Protein AF-A0A924INZ5-F1 (afdb_monomer_lite)

Structure (mmCIF, N/CA/C/O backbone):
data_AF-A0A924INZ5-F1
#
_entry.id   AF-A0A924INZ5-F1
#
loop_
_atom_site.group_PDB
_atom_site.id
_atom_site.type_symbol
_atom_site.label_atom_id
_atom_site.label_alt_id
_atom_site.label_comp_id
_atom_site.label_asym_id
_atom_site.label_entity_id
_atom_site.label_seq_id
_atom_site.pdbx_PDB_ins_code
_atom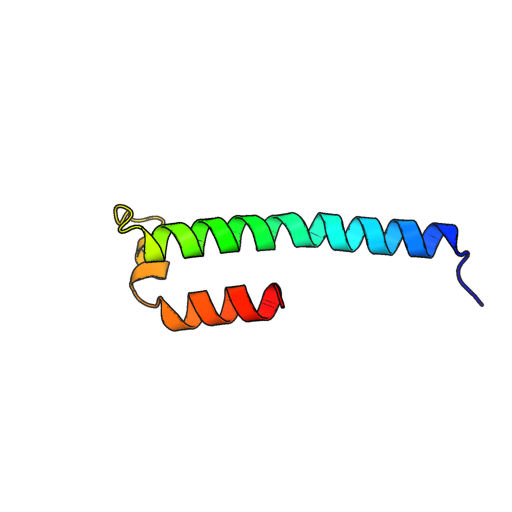_site.Cartn_x
_atom_site.Cartn_y
_atom_site.Cartn_z
_atom_site.occupancy
_atom_site.B_iso_or_equiv
_atom_site.auth_seq_id
_atom_site.auth_comp_id
_atom_site.auth_asym_id
_atom_site.auth_atom_id
_atom_site.pdbx_PDB_model_num
ATOM 1 N N . MET A 1 1 ? 10.104 1.959 -36.205 1.00 58.06 1 MET A N 1
ATOM 2 C CA . MET A 1 1 ? 11.298 2.550 -35.554 1.00 58.06 1 MET A CA 1
ATOM 3 C C . MET A 1 1 ? 11.511 1.822 -34.225 1.00 58.06 1 MET A C 1
ATOM 5 O O . MET A 1 1 ? 10.583 1.811 -33.429 1.00 58.06 1 MET A O 1
ATOM 9 N N . LYS A 1 2 ? 12.640 1.125 -34.001 1.00 56.62 2 LYS A N 1
ATOM 10 C CA . LYS A 1 2 ? 12.928 0.460 -32.709 1.00 56.62 2 LYS A CA 1
ATOM 11 C C . LYS A 1 2 ? 13.454 1.503 -31.721 1.00 56.62 2 LYS A C 1
ATOM 13 O O . LYS A 1 2 ? 14.416 2.195 -32.040 1.00 56.62 2 LYS A O 1
ATOM 18 N N . ALA A 1 3 ? 12.845 1.611 -30.543 1.00 61.16 3 ALA A N 1
ATOM 19 C CA . ALA A 1 3 ? 13.388 2.443 -29.473 1.00 61.16 3 ALA A CA 1
ATOM 20 C C . ALA A 1 3 ? 14.778 1.919 -29.050 1.00 61.16 3 ALA A C 1
ATOM 22 O O . ALA A 1 3 ? 14.983 0.700 -29.015 1.00 61.16 3 ALA A O 1
ATOM 23 N N . PRO A 1 4 ? 15.741 2.798 -28.722 1.00 67.62 4 PRO A N 1
ATOM 24 C CA . PRO A 1 4 ? 17.054 2.366 -28.263 1.00 67.62 4 PRO A CA 1
ATOM 25 C C . PRO A 1 4 ? 16.925 1.616 -26.931 1.00 67.62 4 PRO A C 1
ATOM 27 O O . PRO A 1 4 ? 16.215 2.054 -26.023 1.00 67.62 4 PRO A O 1
ATOM 30 N N . ALA A 1 5 ? 17.652 0.504 -26.787 1.00 74.69 5 ALA A N 1
ATOM 31 C CA . ALA A 1 5 ? 17.572 -0.386 -25.621 1.00 74.69 5 ALA A CA 1
ATOM 32 C C . ALA A 1 5 ? 17.791 0.335 -24.272 1.00 74.69 5 ALA A C 1
ATOM 34 O O . ALA A 1 5 ? 17.259 -0.085 -23.246 1.00 74.69 5 ALA A O 1
ATOM 35 N N . LYS A 1 6 ? 18.535 1.450 -24.268 1.00 78.38 6 LYS A N 1
ATOM 36 C CA . LYS A 1 6 ? 18.753 2.299 -23.089 1.00 78.38 6 LYS A CA 1
ATOM 37 C C . LYS A 1 6 ? 17.473 3.005 -22.621 1.00 78.38 6 LYS A C 1
ATOM 39 O O . LYS A 1 6 ? 17.180 2.974 -21.430 1.00 78.38 6 LYS A O 1
ATOM 44 N N . SER A 1 7 ? 16.699 3.594 -23.535 1.00 86.25 7 SER A N 1
ATOM 45 C CA . SER A 1 7 ? 15.448 4.285 -23.184 1.00 86.25 7 SER A CA 1
ATOM 46 C C . SER A 1 7 ? 14.391 3.310 -22.675 1.00 86.25 7 SER A C 1
ATOM 48 O O . SER A 1 7 ? 13.685 3.628 -21.725 1.00 86.25 7 SER A O 1
ATOM 50 N N . ALA A 1 8 ? 14.343 2.095 -23.235 1.00 89.88 8 ALA A N 1
ATOM 51 C CA . ALA A 1 8 ? 13.458 1.041 -22.742 1.00 89.88 8 ALA A CA 1
ATOM 52 C C . ALA A 1 8 ? 13.765 0.675 -21.279 1.00 89.88 8 ALA A C 1
ATOM 54 O O . ALA A 1 8 ? 12.855 0.595 -20.460 1.00 89.88 8 ALA A O 1
ATOM 55 N N . ARG A 1 9 ? 15.049 0.526 -20.921 1.00 92.56 9 ARG A N 1
ATOM 56 C CA . ARG A 1 9 ? 15.466 0.229 -19.538 1.00 92.56 9 ARG A CA 1
ATOM 57 C C . ARG A 1 9 ? 15.128 1.352 -18.561 1.00 92.56 9 ARG A C 1
ATOM 59 O O . ARG A 1 9 ? 14.670 1.066 -17.462 1.00 92.56 9 ARG A O 1
ATOM 66 N N . ILE A 1 10 ? 15.340 2.610 -18.954 1.00 95.62 10 ILE A N 1
ATOM 67 C CA . ILE A 1 10 ? 15.008 3.768 -18.108 1.00 95.62 10 ILE A CA 1
ATOM 68 C C . ILE A 1 10 ? 13.499 3.842 -17.880 1.00 95.62 10 ILE A C 1
ATOM 70 O O . ILE A 1 10 ? 13.069 4.038 -16.751 1.00 95.62 10 ILE A O 1
ATOM 74 N N . MET A 1 11 ? 12.699 3.639 -18.928 1.00 95.31 11 MET A N 1
ATOM 75 C CA . MET A 1 11 ? 11.242 3.643 -18.820 1.00 95.31 11 MET A CA 1
ATOM 76 C C . MET A 1 11 ? 10.747 2.528 -17.893 1.00 95.31 11 MET A C 1
ATOM 78 O O . MET A 1 11 ? 9.984 2.804 -16.976 1.00 95.31 11 MET A O 1
ATOM 82 N N . LEU A 1 12 ? 11.235 1.298 -18.071 1.00 95.56 12 LEU A N 1
ATOM 83 C CA . LEU A 1 12 ? 10.935 0.179 -17.172 1.00 95.56 12 LEU A CA 1
ATOM 84 C C . LEU A 1 12 ? 11.317 0.497 -15.722 1.00 95.56 12 LEU A C 1
ATOM 86 O O . LEU A 1 12 ? 10.494 0.336 -14.827 1.00 95.56 12 LEU A O 1
ATOM 90 N N . GLY A 1 13 ? 12.531 1.003 -15.489 1.00 96.06 13 GLY A N 1
ATOM 91 C CA . GLY A 1 13 ? 12.973 1.402 -14.152 1.00 96.06 13 GLY A CA 1
ATOM 92 C C . GLY A 1 13 ? 12.098 2.497 -13.538 1.00 96.06 13 GLY A C 1
ATOM 93 O O . GLY A 1 13 ? 11.734 2.404 -12.371 1.00 96.06 13 GLY A O 1
ATOM 94 N N . ALA A 1 14 ?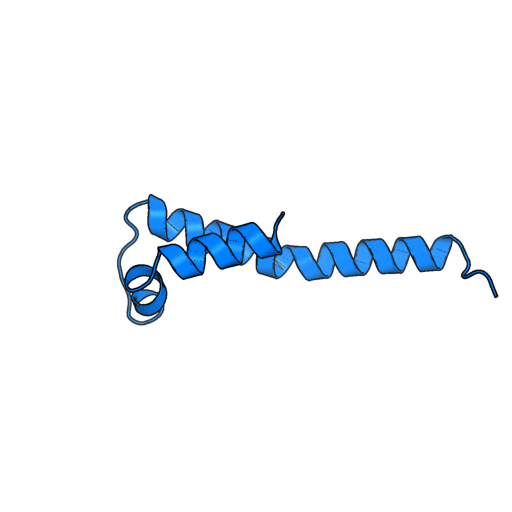 11.708 3.500 -14.326 1.00 96.25 14 ALA A N 1
ATOM 95 C CA . ALA A 1 14 ? 10.836 4.580 -13.878 1.00 96.25 14 ALA A CA 1
ATOM 96 C C . ALA A 1 14 ? 9.424 4.084 -13.542 1.00 96.25 14 ALA A C 1
ATOM 98 O O . ALA A 1 14 ? 8.871 4.498 -12.528 1.00 96.25 14 ALA A O 1
ATOM 99 N N .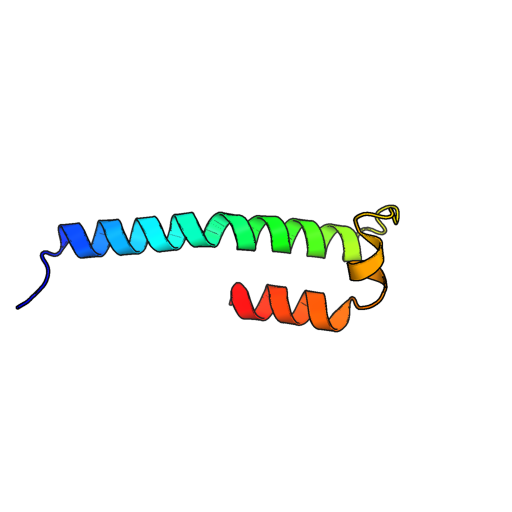 LEU A 1 15 ? 8.856 3.175 -14.343 1.00 95.94 15 LEU A N 1
ATOM 100 C CA . LEU A 1 15 ? 7.553 2.569 -14.059 1.00 95.94 15 LEU A CA 1
ATOM 101 C C . LEU A 1 15 ? 7.595 1.717 -12.784 1.00 95.94 15 LEU A C 1
ATOM 103 O O . LEU A 1 15 ? 6.685 1.827 -11.968 1.00 95.94 15 LEU A O 1
ATOM 107 N N . LEU A 1 16 ? 8.658 0.932 -12.580 1.00 95.31 16 LEU A N 1
ATOM 108 C CA . LEU A 1 16 ? 8.847 0.145 -11.355 1.00 95.31 16 LEU A CA 1
ATOM 109 C C . LEU A 1 16 ? 8.990 1.035 -10.115 1.00 95.31 16 LEU A C 1
ATOM 111 O O . LEU A 1 16 ? 8.418 0.753 -9.063 1.00 95.31 16 LEU A O 1
ATOM 115 N N . LEU A 1 17 ? 9.742 2.131 -10.232 1.00 96.50 17 LEU A N 1
ATOM 116 C CA . LEU A 1 17 ? 9.894 3.087 -9.138 1.00 96.50 17 LEU A CA 1
ATOM 117 C C . LEU A 1 17 ? 8.566 3.801 -8.841 1.00 96.50 17 LEU A C 1
ATOM 119 O O . LEU A 1 17 ? 8.208 3.987 -7.680 1.00 96.50 17 LEU A O 1
ATOM 123 N N . LEU A 1 18 ? 7.815 4.158 -9.886 1.00 96.12 18 LEU A N 1
ATOM 124 C CA . LEU A 1 18 ? 6.499 4.781 -9.766 1.00 96.12 18 LEU A CA 1
ATOM 125 C C . LEU A 1 18 ? 5.485 3.840 -9.098 1.00 96.12 18 LEU A C 1
ATOM 127 O O . LEU A 1 18 ? 4.697 4.293 -8.269 1.00 96.12 18 LEU A O 1
ATOM 131 N N . SER A 1 19 ? 5.524 2.538 -9.403 1.00 96.06 19 SER A N 1
ATOM 132 C CA . SER A 1 19 ? 4.643 1.538 -8.787 1.00 96.06 19 SER A CA 1
ATOM 133 C C . SER A 1 19 ? 5.042 1.164 -7.356 1.00 96.06 19 SER A C 1
ATOM 135 O O . SER A 1 19 ? 4.216 0.635 -6.612 1.00 96.06 19 SER A O 1
ATOM 137 N N . ALA A 1 20 ? 6.274 1.453 -6.927 1.00 96.19 20 ALA A N 1
ATOM 138 C CA . ALA A 1 20 ? 6.734 1.122 -5.579 1.00 96.19 20 ALA A CA 1
ATOM 139 C C . ALA A 1 20 ? 5.943 1.864 -4.486 1.00 96.19 20 ALA A C 1
ATOM 141 O O . ALA A 1 20 ? 5.609 1.273 -3.461 1.00 96.19 20 ALA A O 1
ATOM 142 N N . ILE A 1 21 ? 5.596 3.138 -4.706 1.00 96.00 21 ILE A N 1
ATOM 143 C CA . ILE A 1 21 ? 4.852 3.953 -3.730 1.00 96.00 21 ILE A CA 1
ATOM 144 C C . ILE A 1 21 ? 3.477 3.341 -3.394 1.00 96.00 21 ILE A C 1
ATOM 146 O O . ILE A 1 21 ? 3.231 3.073 -2.213 1.00 96.00 21 ILE A O 1
ATOM 150 N N . PRO A 1 22 ? 2.576 3.089 -4.367 1.00 95.25 22 PRO A N 1
ATOM 151 C CA . PRO A 1 22 ? 1.280 2.485 -4.067 1.00 95.25 22 PRO A CA 1
ATOM 152 C C . PRO A 1 22 ? 1.407 1.063 -3.503 1.00 95.25 22 PRO A C 1
ATOM 154 O O . PRO A 1 22 ? 0.636 0.711 -2.610 1.00 95.25 22 PRO A O 1
ATOM 157 N N . ALA A 1 23 ? 2.399 0.273 -3.933 1.00 96.44 23 ALA A N 1
ATOM 158 C CA . ALA A 1 23 ? 2.633 -1.068 -3.393 1.00 96.44 23 ALA A CA 1
ATOM 159 C C . ALA A 1 23 ? 3.010 -1.038 -1.900 1.00 96.44 23 ALA A C 1
ATOM 161 O O . ALA A 1 23 ? 2.399 -1.733 -1.086 1.00 96.44 23 ALA A O 1
ATOM 162 N N . LEU A 1 24 ? 3.969 -0.189 -1.511 1.00 97.56 24 LEU A N 1
ATOM 163 C CA . LEU A 1 24 ? 4.386 -0.021 -0.113 1.00 97.56 24 LEU A CA 1
ATOM 164 C C . LEU A 1 24 ? 3.239 0.502 0.766 1.00 97.56 24 LEU A C 1
ATOM 166 O O . LEU A 1 24 ? 3.005 -0.017 1.860 1.00 97.56 24 LEU A O 1
ATOM 170 N N . ALA A 1 25 ? 2.492 1.496 0.279 1.00 96.12 25 ALA A N 1
ATOM 171 C CA . ALA A 1 25 ? 1.334 2.034 0.990 1.00 96.12 25 ALA A CA 1
ATOM 172 C C . ALA A 1 25 ? 0.225 0.978 1.172 1.00 96.12 25 ALA A C 1
ATOM 174 O O . ALA A 1 25 ? -0.375 0.886 2.248 1.00 96.12 25 ALA A O 1
ATOM 175 N N . GLY A 1 26 ? -0.019 0.153 0.148 1.00 96.31 26 GLY A N 1
ATOM 176 C CA . GLY A 1 26 ? -0.937 -0.983 0.206 1.00 96.31 26 GLY A CA 1
ATOM 177 C C . 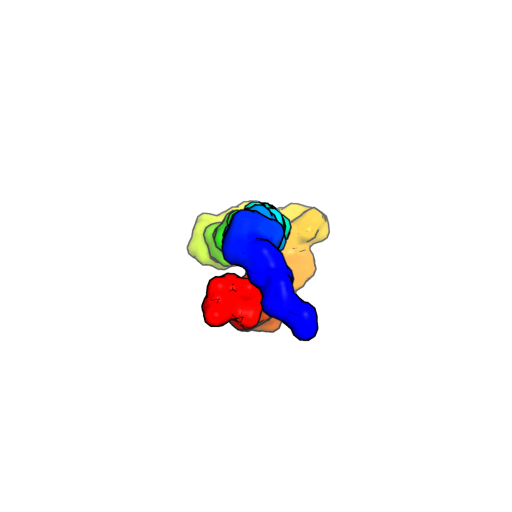GLY A 1 26 ? -0.510 -2.025 1.241 1.00 96.31 26 GLY A C 1
ATOM 178 O O . GLY A 1 26 ? -1.321 -2.427 2.073 1.00 96.31 26 GLY A O 1
ATOM 179 N N . MET A 1 27 ? 0.772 -2.397 1.280 1.00 96.62 27 MET A N 1
ATOM 180 C CA . MET A 1 27 ? 1.300 -3.316 2.299 1.00 96.62 27 MET A CA 1
ATOM 181 C C . MET A 1 27 ? 1.137 -2.768 3.721 1.00 96.62 27 MET A C 1
ATOM 183 O O . MET A 1 27 ? 0.688 -3.492 4.608 1.00 96.62 27 MET A O 1
ATOM 187 N N . PHE A 1 28 ? 1.418 -1.480 3.945 1.00 96.31 28 PHE A N 1
ATOM 188 C CA . PHE A 1 28 ? 1.179 -0.837 5.242 1.00 96.31 28 PHE A CA 1
ATOM 189 C C . PHE A 1 28 ? -0.304 -0.863 5.639 1.00 96.31 28 PHE A C 1
ATOM 191 O O . PHE A 1 28 ? -0.646 -1.014 6.817 1.00 96.31 28 PHE A O 1
ATOM 198 N N . ARG A 1 29 ? -1.210 -0.729 4.664 1.00 95.69 29 ARG A N 1
ATOM 199 C CA . ARG A 1 29 ? -2.651 -0.841 4.907 1.00 95.69 29 ARG A CA 1
ATOM 200 C C . ARG A 1 29 ? -3.060 -2.265 5.266 1.00 95.69 29 ARG A C 1
ATOM 202 O O . ARG A 1 29 ? -3.829 -2.441 6.207 1.00 95.69 29 ARG A O 1
ATOM 209 N N . LEU A 1 30 ? -2.541 -3.259 4.551 1.00 96.31 30 LEU A N 1
ATOM 210 C CA . LEU A 1 30 ? -2.813 -4.665 4.835 1.00 96.31 30 LEU A CA 1
ATOM 211 C C . LEU A 1 30 ? -2.318 -5.034 6.237 1.00 96.31 30 LEU A C 1
ATOM 213 O O . LEU A 1 30 ? -3.065 -5.623 7.012 1.00 96.31 30 LEU A O 1
ATOM 217 N N . PHE A 1 31 ? -1.115 -4.577 6.599 1.00 95.88 31 PHE A N 1
ATOM 218 C CA . PHE A 1 31 ? -0.568 -4.762 7.937 1.00 95.88 31 PHE A CA 1
ATOM 219 C C . PHE A 1 31 ? -1.503 -4.200 9.015 1.00 95.88 31 PHE A C 1
ATOM 221 O O . PHE A 1 31 ? -1.853 -4.938 9.930 1.00 95.88 31 PHE A O 1
ATOM 228 N N . GLN A 1 32 ? -1.976 -2.952 8.879 1.00 96.06 32 GLN A N 1
ATOM 229 C CA . GLN A 1 32 ? -2.934 -2.347 9.821 1.00 96.06 32 GLN A CA 1
ATOM 230 C C . GLN A 1 32 ? -4.215 -3.173 9.997 1.00 96.06 32 GLN A C 1
ATOM 232 O O . GLN A 1 32 ? -4.687 -3.327 11.122 1.00 96.06 32 GLN A O 1
ATOM 237 N N . LEU A 1 33 ? -4.772 -3.697 8.900 1.00 95.19 33 LEU A N 1
ATOM 238 C CA . LEU A 1 33 ? -5.985 -4.520 8.935 1.00 95.19 33 LEU A CA 1
ATOM 239 C C . LEU A 1 33 ? -5.749 -5.855 9.657 1.00 95.19 33 LEU A C 1
ATOM 241 O O . LEU A 1 33 ? -6.654 -6.353 10.319 1.00 95.19 33 LEU A O 1
ATOM 245 N N . THR A 1 34 ? -4.542 -6.420 9.554 1.00 94.44 34 THR A N 1
ATOM 246 C CA . THR A 1 34 ? -4.193 -7.714 10.170 1.00 94.44 34 THR A CA 1
ATOM 247 C C . THR A 1 34 ? -3.630 -7.622 11.591 1.00 94.44 34 THR A C 1
ATOM 249 O O . THR A 1 34 ? -3.683 -8.607 12.319 1.00 94.44 34 THR A O 1
ATOM 252 N N . SER A 1 35 ? -3.089 -6.471 12.004 1.00 92.69 35 SER A N 1
ATOM 253 C CA . SER A 1 35 ? -2.367 -6.315 13.279 1.00 92.69 35 SER A CA 1
ATOM 254 C C . SER A 1 35 ? -3.219 -5.794 14.439 1.00 92.69 35 SER A C 1
ATOM 256 O O . SER A 1 35 ? -2.696 -5.590 15.532 1.00 92.69 35 SER A O 1
ATOM 258 N N . GLY A 1 36 ? -4.520 -5.568 14.223 1.00 85.44 36 GLY A N 1
ATOM 259 C CA . GLY A 1 36 ? -5.400 -4.977 15.236 1.00 85.44 36 GLY A CA 1
ATOM 260 C C . GLY A 1 36 ? -5.090 -3.502 15.509 1.00 85.44 36 GLY A C 1
ATOM 261 O O . GLY A 1 36 ? -5.257 -3.036 16.634 1.00 85.44 36 GLY A O 1
ATOM 262 N N . ALA A 1 37 ? -4.604 -2.772 14.498 1.00 92.38 37 ALA A N 1
ATOM 263 C CA . ALA A 1 37 ? -4.268 -1.360 14.631 1.00 92.38 37 ALA A CA 1
ATOM 264 C C . ALA A 1 37 ? -5.477 -0.520 15.078 1.00 92.38 37 ALA A C 1
ATOM 266 O O . ALA A 1 37 ? -6.619 -0.784 14.700 1.00 92.38 37 ALA A O 1
ATOM 267 N N . THR A 1 38 ? -5.213 0.534 15.853 1.00 94.88 38 THR A N 1
ATOM 268 C CA . THR A 1 38 ? -6.250 1.433 16.363 1.00 94.88 38 THR A CA 1
ATOM 269 C C . THR A 1 38 ? -7.009 2.098 15.215 1.00 94.88 38 THR A C 1
ATOM 271 O O . THR A 1 38 ? -6.411 2.670 14.296 1.00 94.88 38 THR A O 1
ATOM 274 N N . VAL A 1 39 ? -8.340 2.052 15.278 1.00 95.44 39 VAL A N 1
ATOM 275 C CA . VAL A 1 39 ? -9.197 2.720 14.298 1.00 95.44 39 VAL A CA 1
ATOM 276 C C . VAL A 1 39 ? -9.232 4.219 14.596 1.00 95.44 39 VAL A C 1
ATOM 278 O O . VAL A 1 39 ? -9.573 4.642 15.699 1.00 95.44 39 VAL A O 1
ATOM 281 N N . THR A 1 40 ? -8.872 5.020 13.601 1.00 95.75 40 THR A N 1
ATOM 282 C CA . THR A 1 40 ? -8.879 6.484 13.606 1.00 95.75 40 THR A CA 1
ATOM 283 C C . THR A 1 40 ? -9.818 6.999 12.510 1.00 95.75 40 THR A C 1
ATOM 285 O O . THR A 1 40 ? -10.155 6.248 11.587 1.00 95.75 40 THR A O 1
ATOM 288 N N . PRO A 1 41 ? -10.223 8.283 12.534 1.00 95.88 41 PRO A N 1
ATOM 289 C CA . PRO A 1 41 ? -11.035 8.860 11.459 1.00 95.88 41 PRO A CA 1
ATOM 290 C C . PRO A 1 41 ? -10.417 8.678 10.061 1.00 95.88 41 PRO A C 1
ATOM 292 O O . PRO A 1 41 ? -11.132 8.409 9.096 1.00 95.88 41 PRO A O 1
ATOM 295 N N . ASP A 1 42 ? -9.086 8.724 9.960 1.00 94.56 42 ASP A N 1
ATOM 296 C CA . ASP A 1 42 ? -8.358 8.601 8.692 1.00 94.56 42 ASP A CA 1
ATOM 297 C C . ASP A 1 42 ? -8.378 7.182 8.111 1.00 94.56 42 ASP A C 1
ATOM 299 O O . ASP A 1 42 ? -8.269 7.000 6.890 1.00 94.56 42 ASP A O 1
ATOM 303 N N . ASN A 1 43 ? -8.486 6.159 8.968 1.00 94.31 43 ASN A N 1
ATOM 304 C CA . ASN A 1 43 ? -8.434 4.761 8.549 1.00 94.31 43 ASN A CA 1
ATOM 305 C C . ASN A 1 43 ? -9.773 4.012 8.649 1.00 94.31 43 ASN A C 1
ATOM 307 O O . ASN A 1 43 ? -9.886 2.933 8.063 1.00 94.31 43 ASN A O 1
ATOM 311 N N . ALA A 1 44 ? -10.792 4.592 9.291 1.00 95.94 44 ALA A N 1
ATOM 312 C CA . ALA A 1 44 ? -12.095 3.968 9.532 1.00 95.94 44 ALA A CA 1
ATOM 313 C C . ALA A 1 44 ? -12.726 3.373 8.263 1.00 95.94 44 ALA A C 1
ATOM 315 O O . ALA A 1 44 ? -13.246 2.257 8.281 1.00 95.94 44 ALA A O 1
ATOM 316 N N . ARG A 1 45 ? -12.594 4.067 7.125 1.00 95.06 45 ARG A N 1
ATOM 317 C CA . ARG A 1 45 ? -13.097 3.600 5.821 1.00 95.06 45 ARG A CA 1
ATOM 318 C C . ARG A 1 45 ? -12.510 2.258 5.373 1.00 95.06 45 ARG A C 1
ATOM 320 O O . ARG A 1 45 ? -13.190 1.492 4.703 1.00 95.06 45 ARG A O 1
ATOM 327 N N . PHE A 1 46 ? -11.264 1.961 5.741 1.00 95.31 46 PHE A N 1
ATOM 328 C CA . PHE A 1 46 ? -10.612 0.708 5.360 1.00 95.31 46 PHE A CA 1
ATOM 329 C C . PHE A 1 46 ? -11.073 -0.461 6.233 1.00 95.31 46 PHE A C 1
ATOM 331 O O . PHE A 1 46 ? -11.216 -1.570 5.729 1.00 95.31 46 PHE A O 1
ATOM 338 N N . PHE A 1 47 ? -11.352 -0.207 7.514 1.00 95.38 47 PHE A N 1
ATOM 339 C CA . PHE A 1 47 ? -11.884 -1.211 8.440 1.00 95.38 47 PHE A CA 1
ATOM 340 C C . PHE A 1 47 ? -13.370 -1.508 8.206 1.00 95.38 47 PHE A C 1
ATOM 342 O O . PHE A 1 47 ? -13.808 -2.625 8.460 1.00 95.38 47 PHE A O 1
ATOM 349 N N . ALA A 1 48 ? -14.140 -0.548 7.684 1.00 96.50 48 ALA A N 1
ATOM 350 C CA . ALA A 1 48 ? -15.547 -0.750 7.332 1.00 96.50 48 ALA A CA 1
ATOM 351 C C . ALA A 1 48 ? -15.746 -1.665 6.106 1.00 96.50 48 ALA A C 1
ATOM 353 O O . ALA A 1 48 ? -16.772 -2.330 5.994 1.00 96.50 48 ALA A O 1
ATOM 354 N N . ALA A 1 49 ? -14.772 -1.710 5.189 1.00 96.31 49 ALA A N 1
ATOM 355 C CA . ALA A 1 49 ? -14.826 -2.515 3.968 1.00 96.31 49 ALA A CA 1
ATOM 356 C C . ALA A 1 49 ? -13.470 -3.197 3.675 1.00 96.31 49 ALA A C 1
ATOM 358 O O . ALA A 1 49 ? -12.814 -2.879 2.679 1.00 96.31 49 ALA A O 1
ATOM 359 N N . PRO A 1 50 ? -13.028 -4.150 4.518 1.00 95.00 50 PRO A N 1
ATOM 360 C CA . PRO A 1 50 ? -11.676 -4.705 4.442 1.00 95.00 50 PRO A CA 1
ATOM 361 C C . PRO A 1 50 ? -11.457 -5.581 3.202 1.00 95.00 50 PRO A C 1
ATOM 363 O O . PRO A 1 50 ? -10.373 -5.565 2.623 1.00 95.00 50 PRO A O 1
ATOM 366 N N . LEU A 1 51 ? -12.485 -6.314 2.758 1.00 97.00 51 LEU A N 1
ATOM 367 C CA . LEU A 1 51 ? -12.373 -7.234 1.624 1.00 97.00 51 LEU A CA 1
ATOM 368 C C . LEU A 1 51 ? -12.133 -6.504 0.284 1.00 97.00 51 LEU A C 1
ATOM 370 O O . LEU A 1 51 ? -11.153 -6.840 -0.379 1.00 97.00 51 LEU A O 1
ATOM 374 N N . PRO A 1 52 ? -12.920 -5.477 -0.111 1.00 96.81 52 PRO A N 1
ATOM 375 C CA . PRO A 1 52 ? -12.621 -4.685 -1.309 1.00 96.81 52 PRO A CA 1
ATOM 376 C C . PRO A 1 52 ? -11.219 -4.066 -1.299 1.00 96.81 52 PRO A C 1
ATOM 378 O O . PRO A 1 52 ? -10.540 -4.054 -2.323 1.00 96.81 52 PRO A O 1
ATOM 381 N N . VAL A 1 53 ? -10.768 -3.581 -0.137 1.00 96.50 53 VAL A N 1
ATOM 382 C CA . VAL A 1 53 ? -9.441 -2.973 0.029 1.00 96.50 53 VAL A CA 1
ATOM 383 C C . VAL A 1 53 ? -8.337 -4.009 -0.176 1.00 96.50 53 VAL A C 1
ATOM 385 O O . VAL A 1 53 ? -7.408 -3.759 -0.942 1.00 96.50 53 VAL A O 1
ATOM 388 N N . ALA A 1 54 ? -8.446 -5.177 0.462 1.00 96.62 54 ALA A N 1
ATOM 389 C CA . ALA A 1 54 ? -7.475 -6.256 0.309 1.00 96.62 54 ALA A CA 1
ATOM 390 C C . ALA A 1 54 ? -7.392 -6.740 -1.147 1.00 96.62 54 ALA A C 1
ATOM 392 O O . ALA A 1 54 ? -6.293 -6.862 -1.684 1.00 96.62 54 ALA A O 1
ATOM 393 N N . LEU A 1 55 ? -8.537 -6.941 -1.809 1.00 97.69 55 LEU A N 1
ATOM 394 C CA . LEU A 1 55 ? -8.585 -7.349 -3.216 1.00 97.69 55 LEU A CA 1
ATOM 395 C C . LEU A 1 55 ? -7.960 -6.300 -4.144 1.00 97.69 55 LEU A C 1
ATOM 397 O O . LEU A 1 55 ? -7.195 -6.663 -5.033 1.00 97.69 55 LEU A O 1
ATOM 401 N N . HIS A 1 56 ? -8.235 -5.010 -3.922 1.00 96.19 56 HIS A N 1
ATOM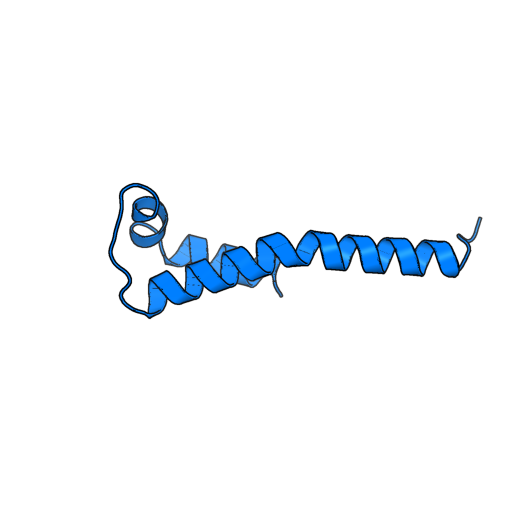 402 C CA . HIS A 1 56 ? -7.627 -3.931 -4.702 1.00 96.19 56 HIS A CA 1
ATOM 403 C C . HIS A 1 56 ? -6.099 -3.901 -4.550 1.00 96.19 56 HIS A C 1
ATOM 405 O O . HIS A 1 56 ? -5.393 -3.777 -5.547 1.00 96.19 56 HIS A O 1
ATOM 411 N N . ILE A 1 57 ? -5.586 -4.051 -3.322 1.00 96.75 57 ILE A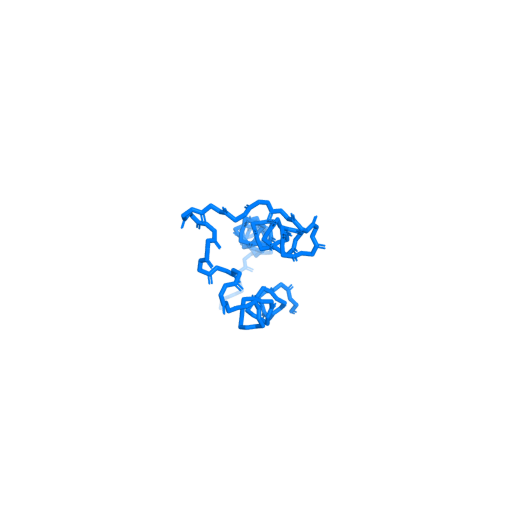 N 1
ATOM 412 C CA . ILE A 1 57 ? -4.141 -4.070 -3.051 1.00 96.75 57 ILE A CA 1
ATOM 413 C C . ILE A 1 57 ? -3.482 -5.274 -3.727 1.00 96.75 57 ILE A C 1
ATOM 415 O O . ILE A 1 57 ? -2.472 -5.115 -4.404 1.00 96.75 57 ILE A O 1
ATOM 419 N N . VAL A 1 58 ? -4.049 -6.471 -3.572 1.00 95.69 58 VAL A N 1
ATOM 420 C CA . VAL A 1 58 ? -3.492 -7.680 -4.193 1.00 95.69 58 VAL A CA 1
ATOM 421 C C . VAL A 1 58 ? -3.527 -7.568 -5.719 1.00 95.69 58 VAL A C 1
ATOM 423 O O . VAL A 1 58 ? -2.526 -7.861 -6.359 1.00 95.69 58 VAL A O 1
ATOM 426 N N . GLY A 1 59 ? -4.627 -7.078 -6.298 1.00 95.44 59 GLY A N 1
ATOM 427 C CA . GLY A 1 59 ? -4.790 -6.969 -7.751 1.00 95.44 59 GLY A CA 1
ATOM 428 C C . GLY A 1 59 ? -3.967 -5.873 -8.434 1.00 95.44 59 GLY A C 1
ATOM 429 O O . GLY A 1 59 ? -3.828 -5.911 -9.649 1.00 95.44 59 GLY A O 1
ATOM 430 N N . VAL A 1 60 ? -3.444 -4.885 -7.698 1.00 93.31 60 VAL A N 1
ATOM 431 C CA . VAL A 1 60 ? -2.508 -3.888 -8.260 1.00 93.31 60 VAL A CA 1
ATOM 432 C C . VAL A 1 60 ? -1.041 -4.280 -8.055 1.00 93.31 60 VAL A C 1
ATOM 434 O O . VAL A 1 60 ? -0.162 -3.737 -8.722 1.00 93.31 60 VAL A O 1
ATOM 437 N N . VAL A 1 61 ? -0.763 -5.190 -7.117 1.00 92.75 61 VAL A N 1
ATOM 438 C CA . VAL A 1 61 ? 0.598 -5.641 -6.793 1.00 92.75 61 VAL A CA 1
ATOM 439 C C . VAL A 1 61 ? 0.994 -6.897 -7.575 1.00 92.75 61 VAL A C 1
ATOM 441 O O . VAL A 1 61 ? 2.169 -7.023 -7.924 1.00 92.75 61 VAL A O 1
ATOM 444 N N . LEU A 1 62 ? 0.050 -7.811 -7.822 1.00 89.00 62 LEU A N 1
ATOM 445 C CA . LEU A 1 62 ? 0.247 -9.059 -8.573 1.00 89.00 62 LEU A CA 1
ATOM 446 C C . LEU A 1 62 ? -0.199 -8.911 -10.029 1.00 89.00 62 LEU A C 1
ATOM 448 O O . LEU A 1 62 ? 0.526 -9.438 -10.902 1.00 89.00 62 LEU A O 1
#

pLDDT: mean 92.24, std 9.22, range [56.62, 97.69]

Radius of gyration: 16.66 Å; chains: 1; bounding box: 34×18×52 Å

Foldseek 3Di:
DDDPPVVVVVVVVVVVVVLVVLLVVLVVLVCCQPVVHDDDPVNVVCVVPVVVSNCVNVVSVD

Secondary structure (DSSP, 8-state):
-PPPHHHHHHHHHHHHHHHHHHHHHHHHHHHHHHTTPPP-TTTHHHHHSHHHHHHHHHHHH-

Sequence (62 aa):
MKAPAKSARIMLGALLLLSAIPALAGMFRLFQLTSGATVTPDNARFFAAPLPVALHIVGVVL